Protein AF-A0A091P4U2-F1 (afdb_monomer)

InterPro domains:
  IPR007110 Immunoglobulin-like domain [PS50835] (1-82)
  IPR013106 Immunoglobulin V-set domain [PF07686] (1-85)
  IPR013783 Immunoglobulin-like fold [G3DSA:2.60.40.10] (1-85)
  IPR036179 Immunoglobulin-like domain superfamily [SSF48726] (11-85)
  IPR042625 Junctional adhesion molecule B [PTHR44663] (1-85)

Radius of gyration: 13.31 Å; Cα contacts (8 Å, |Δi|>4): 157; chains: 1; bounding box: 34×21×38 Å

Mean predicted aligned error: 3.41 Å

Structure (mmCIF, N/CA/C/O backbone):
data_AF-A0A091P4U2-F1
#
_entry.id   AF-A0A091P4U2-F1
#
loop_
_atom_site.group_PDB
_atom_site.id
_atom_site.type_symbol
_atom_site.label_atom_id
_atom_site.label_alt_id
_atom_site.label_comp_id
_atom_site.label_asym_id
_atom_site.label_entity_id
_atom_site.label_seq_id
_atom_site.pdbx_PDB_ins_code
_atom_site.Cartn_x
_atom_site.Cartn_y
_atom_site.Cartn_z
_atom_site.occupancy
_atom_site.B_iso_or_equiv
_atom_site.auth_seq_id
_atom_site.auth_comp_id
_atom_site.auth_asym_id
_atom_site.auth_atom_id
_atom_site.pdbx_PDB_model_num
ATOM 1 N N . LEU A 1 1 ? -8.489 2.308 -2.763 1.00 94.88 1 LEU A N 1
ATOM 2 C CA . LEU A 1 1 ? -7.361 3.221 -2.478 1.00 94.88 1 LEU A CA 1
ATOM 3 C C . LEU A 1 1 ? -6.473 3.280 -3.709 1.00 94.88 1 LEU A C 1
ATOM 5 O O . LEU A 1 1 ? -6.063 2.233 -4.196 1.00 94.88 1 LEU A O 1
ATOM 9 N N . SER A 1 2 ? -6.229 4.473 -4.244 1.00 92.50 2 SER A N 1
ATOM 10 C CA . SER A 1 2 ? -5.539 4.642 -5.529 1.00 92.50 2 SER A CA 1
ATOM 11 C C . SER A 1 2 ? -4.111 5.132 -5.318 1.00 92.50 2 SER A C 1
ATOM 13 O O . SER A 1 2 ? -3.920 6.171 -4.697 1.00 92.50 2 SER A O 1
ATOM 15 N N . CYS A 1 3 ? -3.128 4.429 -5.880 1.00 91.56 3 CYS A N 1
ATOM 16 C CA . CYS A 1 3 ? -1.728 4.858 -5.894 1.00 91.56 3 CYS A CA 1
ATOM 17 C C . CYS A 1 3 ? -1.348 5.280 -7.315 1.00 91.56 3 CYS A C 1
ATOM 19 O O . CYS A 1 3 ? -1.013 4.446 -8.153 1.00 91.56 3 CYS A O 1
ATOM 21 N N . LYS A 1 4 ? -1.501 6.565 -7.641 1.00 81.62 4 LYS A N 1
ATOM 22 C CA . LYS A 1 4 ? -1.299 7.048 -9.014 1.00 81.62 4 LYS A CA 1
ATOM 23 C C . LYS A 1 4 ? 0.184 7.293 -9.274 1.00 81.62 4 LYS A C 1
ATOM 25 O O . LYS A 1 4 ? 0.757 8.221 -8.717 1.00 81.62 4 LYS A O 1
ATOM 30 N N . HIS A 1 5 ? 0.774 6.513 -10.172 1.00 77.19 5 HIS A N 1
ATOM 31 C CA . HIS A 1 5 ? 2.113 6.776 -10.685 1.00 77.19 5 HIS A CA 1
ATOM 32 C C . HIS A 1 5 ? 2.192 6.379 -12.164 1.00 77.19 5 HIS A C 1
ATOM 34 O O . HIS A 1 5 ? 1.528 5.435 -12.594 1.00 77.19 5 HIS A O 1
ATOM 40 N N . LYS A 1 6 ? 2.942 7.148 -12.960 1.00 71.81 6 LYS A N 1
ATOM 41 C CA . LYS A 1 6 ? 3.107 6.902 -14.399 1.00 71.81 6 LYS A CA 1
ATOM 42 C C . LYS A 1 6 ? 4.291 5.960 -14.606 1.00 71.81 6 LYS A C 1
ATOM 44 O O . LYS A 1 6 ? 5.407 6.317 -14.243 1.00 71.81 6 LYS A O 1
ATOM 49 N N . PHE A 1 7 ? 4.052 4.799 -15.208 1.00 73.25 7 PHE A N 1
ATOM 50 C CA . PHE A 1 7 ? 5.106 3.853 -15.580 1.00 73.25 7 PHE A CA 1
ATOM 51 C C . PHE A 1 7 ? 5.097 3.604 -17.083 1.00 73.25 7 PHE A C 1
ATOM 53 O O . PHE A 1 7 ? 4.034 3.566 -17.705 1.00 73.25 7 PHE A O 1
ATOM 60 N N . SER A 1 8 ? 6.289 3.439 -17.652 1.00 73.50 8 SER A N 1
ATOM 61 C CA . SER A 1 8 ? 6.471 3.105 -19.062 1.00 73.50 8 SER A CA 1
ATOM 62 C C . SER A 1 8 ? 6.389 1.593 -19.275 1.00 73.50 8 SER A C 1
ATOM 64 O O . SER A 1 8 ? 6.669 0.794 -18.378 1.00 73.50 8 SER A O 1
ATOM 66 N N . LYS A 1 9 ? 6.015 1.190 -20.491 1.00 72.38 9 LYS A N 1
ATOM 67 C CA . LYS A 1 9 ? 6.004 -0.213 -20.920 1.00 72.38 9 LYS A CA 1
ATOM 68 C C . LYS A 1 9 ? 7.435 -0.778 -20.844 1.00 72.38 9 LYS A C 1
ATOM 70 O O . LYS A 1 9 ? 8.364 -0.097 -21.258 1.00 72.38 9 LYS A O 1
ATOM 75 N N . GLY A 1 10 ? 7.606 -1.991 -20.309 1.00 75.38 10 GLY A N 1
ATOM 76 C CA . GLY A 1 10 ? 8.921 -2.640 -20.143 1.00 75.38 10 GLY A CA 1
ATOM 77 C C . GLY A 1 10 ? 9.551 -2.521 -18.746 1.00 75.38 10 GLY A C 1
ATOM 78 O O . GLY A 1 10 ? 10.613 -3.084 -18.513 1.00 75.38 10 GLY A O 1
ATOM 79 N N . MET A 1 11 ? 8.901 -1.835 -17.799 1.00 85.19 11 MET A N 1
ATOM 80 C CA . MET A 1 11 ? 9.367 -1.758 -16.409 1.00 85.19 11 MET A CA 1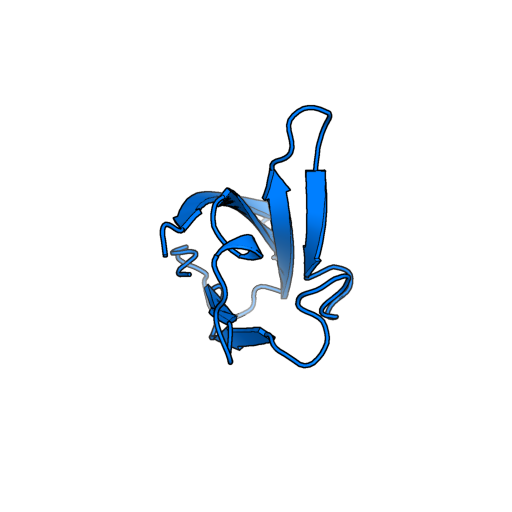
ATOM 81 C C . MET A 1 11 ? 8.866 -2.940 -15.569 1.00 85.19 11 MET A C 1
ATOM 83 O O . MET A 1 11 ? 7.680 -3.267 -15.593 1.00 85.19 11 MET A O 1
ATOM 87 N N . SER A 1 12 ? 9.749 -3.522 -14.753 1.00 89.19 12 SER A N 1
ATOM 88 C CA . SER A 1 12 ? 9.353 -4.468 -13.702 1.00 89.19 12 SER A CA 1
ATOM 89 C C . SER A 1 12 ? 8.939 -3.696 -12.452 1.00 89.19 12 SER A C 1
ATOM 91 O O . SER A 1 12 ? 9.764 -2.992 -11.863 1.00 89.19 12 SER A O 1
ATOM 93 N N . LEU A 1 13 ? 7.677 -3.831 -12.039 1.00 91.06 13 LEU A N 1
ATOM 94 C CA . LEU A 1 13 ? 7.114 -3.115 -10.893 1.00 91.06 13 LEU A CA 1
ATOM 95 C C . LEU A 1 13 ? 7.091 -3.993 -9.638 1.00 91.06 13 LEU A C 1
ATOM 97 O O . LEU A 1 13 ? 6.534 -5.087 -9.648 1.00 91.06 13 LEU A O 1
ATOM 101 N N . ARG A 1 14 ? 7.625 -3.476 -8.530 1.00 94.12 14 ARG A N 1
ATOM 102 C CA . ARG A 1 14 ? 7.375 -3.978 -7.173 1.00 94.12 14 ARG A CA 1
ATOM 103 C C . ARG A 1 14 ? 6.486 -2.976 -6.458 1.00 94.12 14 ARG A C 1
ATOM 105 O O . ARG A 1 14 ? 6.850 -1.808 -6.364 1.00 94.12 14 ARG A O 1
ATOM 112 N N . ILE A 1 15 ? 5.346 -3.439 -5.962 1.00 95.38 15 ILE A N 1
ATOM 113 C CA . ILE A 1 15 ? 4.369 -2.622 -5.243 1.00 95.38 15 ILE A CA 1
ATOM 114 C C . ILE A 1 15 ? 4.292 -3.137 -3.811 1.00 95.38 15 ILE A C 1
ATOM 116 O O . ILE A 1 15 ? 4.142 -4.338 -3.592 1.00 95.38 15 ILE A O 1
ATOM 120 N N . GLU A 1 16 ? 4.354 -2.227 -2.851 1.00 97.31 16 GLU A N 1
ATOM 121 C CA . GLU A 1 16 ? 4.119 -2.504 -1.441 1.00 97.31 16 GLU A CA 1
ATOM 122 C C . GLU A 1 16 ? 3.038 -1.578 -0.901 1.00 97.31 16 GLU A C 1
ATOM 124 O O . GLU A 1 16 ? 2.992 -0.392 -1.231 1.00 97.31 16 GLU A O 1
ATOM 129 N N . TRP A 1 17 ? 2.182 -2.123 -0.042 1.00 98.06 17 TRP A N 1
ATOM 130 C CA . TRP A 1 17 ? 1.204 -1.354 0.715 1.00 98.06 17 TRP A CA 1
ATOM 131 C C . TRP A 1 17 ? 1.397 -1.580 2.201 1.00 98.06 17 TRP A C 1
ATOM 133 O O . TRP A 1 17 ? 1.587 -2.710 2.656 1.00 98.06 17 TRP A O 1
ATOM 143 N N . LYS A 1 18 ? 1.303 -0.492 2.957 1.00 97.75 18 LYS A N 1
ATOM 144 C CA . LYS A 1 18 ? 1.473 -0.457 4.405 1.00 97.75 18 LYS A CA 1
ATOM 145 C C . LYS A 1 18 ? 0.345 0.358 5.025 1.00 97.75 18 LYS A C 1
ATOM 147 O O . LYS A 1 18 ? -0.091 1.347 4.439 1.00 97.75 18 LYS A O 1
ATOM 152 N N . LYS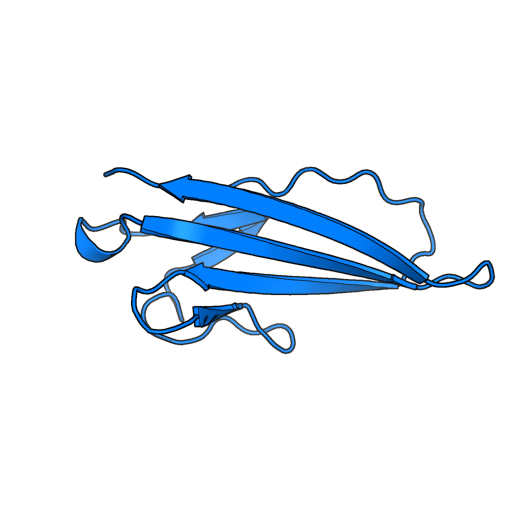 A 1 19 ? -0.110 -0.022 6.215 1.00 97.50 19 LYS A N 1
ATOM 153 C CA . LYS A 1 19 ? -0.956 0.820 7.064 1.00 97.50 19 LYS A CA 1
ATOM 154 C C . LYS A 1 19 ? -0.074 1.460 8.128 1.00 97.50 19 LYS A C 1
ATOM 156 O O . LYS A 1 19 ? 0.666 0.764 8.821 1.00 97.50 19 LYS A O 1
ATOM 161 N N . ILE A 1 20 ? -0.130 2.781 8.229 1.00 97.56 20 ILE A N 1
ATOM 162 C CA . ILE A 1 20 ? 0.608 3.549 9.228 1.00 97.56 20 ILE A CA 1
ATOM 163 C C . ILE A 1 20 ? -0.079 3.366 10.580 1.00 97.56 20 ILE A C 1
ATOM 165 O O . ILE A 1 20 ? -1.301 3.466 10.697 1.00 97.56 20 ILE A O 1
ATOM 169 N N . GLN A 1 21 ? 0.725 3.078 11.594 1.00 92.69 21 GLN A N 1
ATOM 170 C CA . GLN A 1 21 ? 0.316 2.891 12.978 1.00 92.69 21 GLN A CA 1
ATOM 171 C C . GLN A 1 21 ? 1.105 3.850 13.872 1.00 92.69 21 GLN A C 1
ATOM 173 O O . GLN A 1 21 ? 2.129 4.395 13.467 1.00 92.69 21 GLN A O 1
ATOM 178 N N . SER A 1 22 ? 0.658 4.036 15.114 1.00 90.19 22 SER A N 1
ATOM 179 C CA . SER A 1 22 ? 1.343 4.911 16.077 1.00 90.19 22 SER A CA 1
ATOM 180 C C . SER A 1 22 ? 2.783 4.478 16.381 1.00 90.19 22 SER A C 1
ATOM 182 O O . SER A 1 22 ? 3.610 5.325 16.693 1.00 90.19 22 SER A O 1
ATOM 184 N N . GLN A 1 23 ? 3.084 3.180 16.276 1.00 92.50 23 GLN A N 1
ATOM 185 C CA . GLN A 1 23 ? 4.395 2.586 16.575 1.00 92.50 23 GLN A CA 1
ATOM 186 C C . GLN A 1 23 ? 5.126 2.068 15.320 1.00 92.50 23 GLN A C 1
ATOM 188 O O . GLN A 1 23 ? 6.042 1.258 15.432 1.00 92.50 23 GLN A O 1
ATOM 193 N N . GLY A 1 24 ? 4.720 2.488 14.114 1.00 93.12 24 GLY A N 1
ATOM 194 C CA . GLY A 1 24 ? 5.378 2.079 12.869 1.00 93.12 24 GLY A CA 1
ATOM 195 C C . GLY A 1 24 ? 4.404 1.782 11.735 1.00 93.12 24 GLY A C 1
ATOM 196 O O . GLY A 1 24 ? 3.532 2.590 11.415 1.00 93.12 24 GLY A O 1
ATOM 197 N N . VAL A 1 25 ? 4.573 0.629 11.088 1.00 95.38 25 VAL A N 1
ATOM 198 C CA . VAL A 1 25 ? 3.754 0.207 9.946 1.00 95.38 25 VAL A CA 1
ATOM 199 C C . VAL A 1 25 ? 3.383 -1.267 10.048 1.00 95.38 25 VAL A C 1
ATOM 201 O O . VAL A 1 25 ? 4.176 -2.082 10.509 1.00 95.38 25 VAL A O 1
ATOM 204 N N . SER A 1 26 ? 2.203 -1.620 9.547 1.00 95.50 26 SER A N 1
ATOM 205 C CA . SER A 1 26 ? 1.845 -3.006 9.239 1.00 95.50 26 SER A CA 1
ATOM 206 C C . SER A 1 26 ? 1.776 -3.204 7.732 1.00 95.50 26 SER A C 1
ATOM 208 O O . SER A 1 26 ? 1.275 -2.348 7.001 1.00 95.50 26 SER A O 1
ATOM 210 N N . PHE A 1 27 ? 2.292 -4.333 7.250 1.00 96.69 27 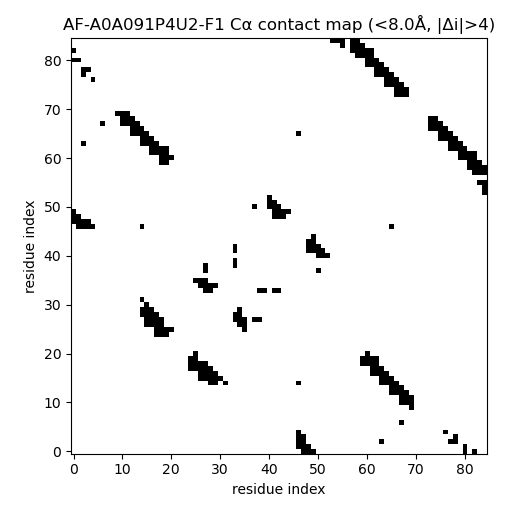PHE A N 1
ATOM 211 C CA . PHE A 1 27 ? 2.169 -4.685 5.841 1.00 96.69 27 PHE A CA 1
ATOM 212 C C . PHE A 1 27 ? 0.720 -5.037 5.503 1.00 96.69 27 PHE A C 1
ATOM 214 O O . PHE A 1 27 ? 0.053 -5.790 6.216 1.00 96.69 27 PHE A O 1
ATOM 221 N N . VAL A 1 28 ? 0.260 -4.479 4.389 1.00 97.62 28 VAL A N 1
ATOM 222 C CA . VAL A 1 28 ? -1.037 -4.754 3.765 1.00 97.62 28 VAL A CA 1
ATOM 223 C C . VAL A 1 28 ? -0.839 -5.602 2.516 1.00 97.62 28 VAL A C 1
ATOM 225 O O . VAL A 1 28 ? -1.564 -6.572 2.318 1.00 97.62 28 VAL A O 1
ATOM 228 N N . TYR A 1 29 ? 0.142 -5.240 1.687 1.00 98.12 29 TYR A N 1
ATOM 229 C CA . TYR A 1 29 ? 0.547 -5.999 0.510 1.00 98.12 29 TYR A CA 1
ATOM 230 C C . TYR A 1 29 ? 2.071 -6.012 0.428 1.00 98.12 29 TYR A C 1
ATOM 232 O O . TYR A 1 29 ? 2.693 -4.949 0.357 1.00 98.12 29 TYR A O 1
ATOM 240 N N . TYR A 1 30 ? 2.669 -7.198 0.462 1.00 96.69 30 TYR A N 1
ATOM 241 C CA . TYR A 1 30 ? 4.114 -7.398 0.444 1.00 96.69 30 TYR A CA 1
ATOM 242 C C . TYR A 1 30 ? 4.447 -8.711 -0.257 1.00 96.69 30 TYR A C 1
ATOM 244 O O . TYR A 1 30 ? 3.699 -9.676 -0.146 1.00 96.69 30 TYR A O 1
ATOM 252 N N . ASN A 1 31 ? 5.567 -8.747 -0.983 1.00 94.69 31 ASN A N 1
ATOM 253 C CA . ASN A 1 31 ? 5.999 -9.919 -1.750 1.00 94.69 31 ASN A CA 1
ATOM 254 C C . ASN A 1 31 ? 4.883 -10.521 -2.629 1.00 94.69 31 ASN A C 1
ATOM 256 O O . ASN A 1 31 ? 4.703 -11.730 -2.702 1.00 94.69 31 ASN A O 1
ATOM 260 N N . SER A 1 32 ? 4.120 -9.644 -3.283 1.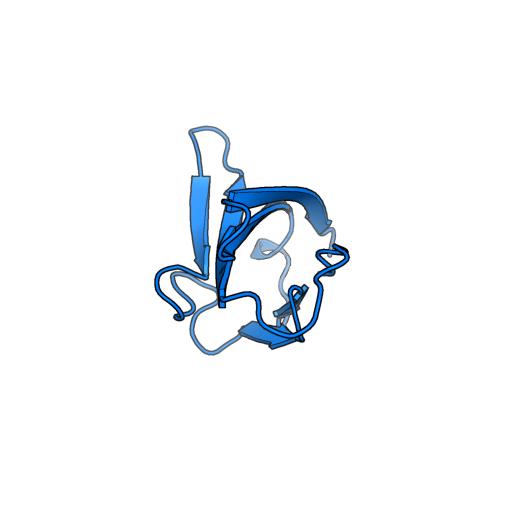00 94.50 32 SER A N 1
ATOM 261 C CA . SER A 1 32 ? 2.995 -10.004 -4.151 1.00 94.50 32 SER A CA 1
ATOM 262 C C . SER A 1 32 ? 1.798 -10.672 -3.457 1.00 94.50 32 SER A C 1
ATOM 264 O O . SER A 1 32 ? 0.950 -11.254 -4.129 1.00 94.50 32 SER A O 1
ATOM 266 N N . GLU A 1 33 ? 1.681 -10.549 -2.133 1.00 97.12 33 GLU A N 1
ATOM 267 C CA . GLU A 1 33 ? 0.583 -11.128 -1.360 1.00 97.12 33 GLU A CA 1
ATOM 268 C C . GLU A 1 33 ? -0.051 -10.121 -0.395 1.00 97.12 33 GLU A C 1
ATOM 270 O O . GLU A 1 33 ? 0.624 -9.268 0.184 1.00 97.12 33 GLU A O 1
ATOM 275 N N . PHE A 1 34 ? -1.367 -10.243 -0.189 1.00 98.12 34 PHE A N 1
ATOM 276 C CA . PHE A 1 34 ? -2.068 -9.519 0.872 1.00 98.12 34 PHE A CA 1
ATOM 277 C C . PHE A 1 34 ? -1.856 -10.192 2.228 1.00 98.12 34 PHE A C 1
ATOM 279 O O . PHE A 1 34 ? -1.989 -11.410 2.362 1.00 98.12 34 PHE A O 1
ATOM 286 N N . THR A 1 35 ? -1.605 -9.383 3.251 1.00 96.38 35 THR A N 1
ATOM 287 C CA . THR A 1 35 ? -1.285 -9.839 4.607 1.00 96.38 35 THR A CA 1
ATOM 288 C C . THR A 1 35 ? -2.243 -9.255 5.644 1.00 96.38 35 THR A C 1
ATOM 290 O O . THR A 1 35 ? -3.053 -8.375 5.349 1.00 96.38 35 THR A O 1
ATOM 293 N N . GLY A 1 36 ? -2.157 -9.755 6.880 1.00 93.50 36 GLY A N 1
ATOM 294 C CA . GLY A 1 36 ? -2.909 -9.213 8.012 1.00 93.50 36 GLY A CA 1
ATOM 295 C C . GLY A 1 36 ? -4.429 -9.330 7.861 1.00 93.50 36 GLY A C 1
ATOM 296 O O . GLY A 1 36 ? -4.946 -10.308 7.324 1.00 93.50 36 GLY A O 1
ATOM 297 N N . ASP A 1 37 ? -5.138 -8.315 8.347 1.00 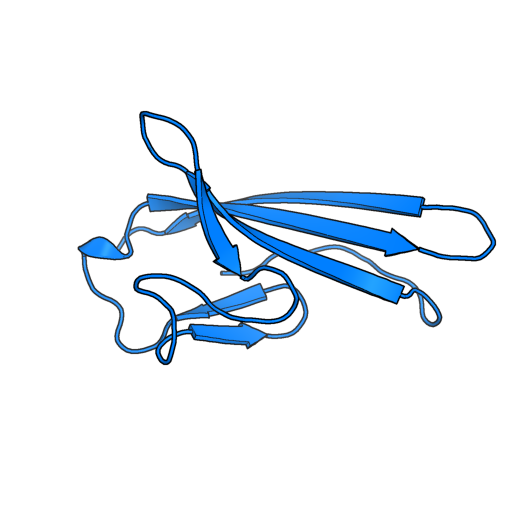93.06 37 ASP A N 1
ATOM 298 C CA . ASP A 1 37 ? -6.604 -8.223 8.365 1.00 93.06 37 ASP A CA 1
ATOM 299 C C . ASP A 1 37 ? -7.238 -8.043 6.978 1.00 93.06 37 ASP A C 1
ATOM 301 O O . ASP A 1 37 ? -8.437 -8.291 6.804 1.00 93.06 37 ASP A O 1
ATOM 305 N N . LEU A 1 38 ? -6.449 -7.608 5.995 1.00 96.56 38 LEU A N 1
ATOM 306 C CA . LEU A 1 38 ? -6.870 -7.420 4.610 1.00 96.56 38 LEU A CA 1
ATOM 307 C C . LEU A 1 38 ? -6.643 -8.661 3.737 1.00 96.56 38 LEU A C 1
ATOM 309 O O . LEU A 1 38 ? -7.165 -8.720 2.619 1.00 96.56 38 LEU A O 1
ATOM 313 N N . ARG A 1 39 ? -5.949 -9.693 4.235 1.00 97.25 39 ARG A N 1
ATOM 314 C CA . ARG A 1 39 ? -5.815 -10.974 3.528 1.00 97.25 39 ARG A CA 1
ATOM 315 C C . ARG A 1 39 ? -7.197 -11.580 3.254 1.00 97.25 39 ARG A C 1
ATOM 317 O O . ARG A 1 39 ? -8.019 -11.717 4.152 1.00 97.25 39 ARG A O 1
ATOM 324 N N . GLY A 1 40 ? -7.468 -11.913 1.991 1.00 97.25 40 GLY A N 1
ATOM 325 C CA . GLY A 1 40 ? -8.759 -12.461 1.547 1.00 97.25 40 GLY A CA 1
ATOM 326 C C . GLY A 1 40 ? -9.899 -11.439 1.430 1.00 97.25 40 GLY A C 1
ATOM 327 O O . GLY A 1 40 ? -10.952 -11.767 0.889 1.00 97.25 40 GLY A O 1
ATOM 328 N N . ARG A 1 41 ? -9.698 -10.195 1.882 1.00 97.50 41 ARG A N 1
ATOM 329 C CA . ARG A 1 41 ? -10.664 -9.094 1.729 1.00 97.50 41 ARG A CA 1
ATOM 330 C C . ARG A 1 41 ? -10.174 -7.990 0.805 1.00 97.50 41 ARG A C 1
ATOM 332 O O . ARG A 1 41 ? -10.978 -7.159 0.405 1.00 97.50 41 ARG A O 1
ATOM 339 N N . ALA A 1 42 ? -8.896 -7.957 0.455 1.00 97.94 42 ALA A N 1
ATOM 340 C CA . ALA A 1 42 ? -8.343 -6.982 -0.469 1.00 97.94 42 ALA A CA 1
ATOM 341 C C . ALA A 1 42 ? -7.869 -7.624 -1.773 1.00 97.94 42 ALA A C 1
ATOM 343 O O . ALA A 1 42 ? -7.543 -8.807 -1.840 1.00 97.94 42 ALA A O 1
ATOM 344 N N . GLU A 1 43 ? -7.852 -6.809 -2.818 1.00 97.44 43 GLU A N 1
ATOM 345 C CA . GLU A 1 43 ? -7.389 -7.172 -4.151 1.00 97.44 43 GLU A CA 1
ATOM 346 C C . GLU A 1 43 ? -6.607 -6.013 -4.775 1.00 97.44 43 GLU A C 1
ATOM 348 O O . GLU A 1 43 ? -6.822 -4.839 -4.444 1.00 97.44 43 GLU A O 1
ATOM 353 N N . MET A 1 44 ? -5.690 -6.351 -5.680 1.00 95.25 44 MET A N 1
ATOM 354 C CA . MET A 1 44 ? -4.892 -5.368 -6.403 1.00 95.25 44 MET A CA 1
ATOM 355 C C . MET A 1 44 ? -5.696 -4.819 -7.585 1.00 95.25 44 MET A C 1
ATOM 357 O O . MET A 1 44 ? -6.290 -5.576 -8.349 1.00 95.25 44 MET A O 1
ATOM 361 N N . LEU A 1 45 ? -5.693 -3.499 -7.746 1.00 92.62 45 LEU A N 1
ATOM 362 C CA . LEU A 1 45 ? -6.326 -2.783 -8.846 1.00 92.62 45 LEU A CA 1
ATOM 363 C C . LEU A 1 45 ? -5.293 -1.854 -9.490 1.00 92.62 45 LEU A C 1
ATOM 365 O O . LEU A 1 45 ? -5.128 -0.701 -9.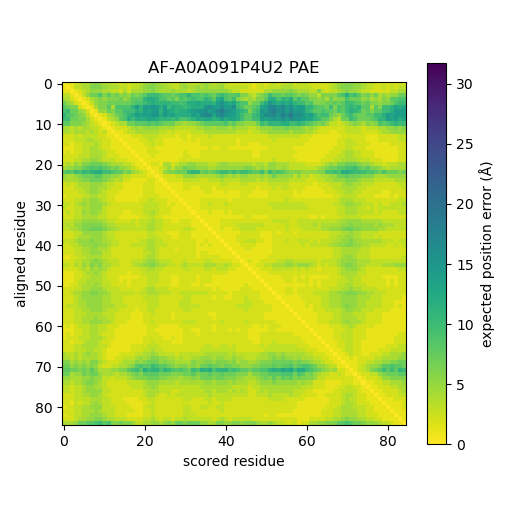082 1.00 92.62 45 LEU A O 1
ATOM 369 N N . ASN A 1 46 ? -4.586 -2.367 -10.499 1.00 89.69 46 ASN A N 1
ATOM 370 C CA . ASN A 1 46 ? -3.356 -1.775 -11.031 1.00 89.69 46 ASN A CA 1
ATOM 371 C C . ASN A 1 46 ? -2.304 -1.621 -9.919 1.00 89.69 46 ASN A C 1
ATOM 373 O O . ASN A 1 46 ? -1.788 -2.603 -9.405 1.00 89.69 46 ASN A O 1
ATOM 377 N N . THR A 1 47 ? -2.008 -0.387 -9.531 1.00 91.94 47 THR A N 1
ATOM 378 C CA . THR A 1 47 ? -1.128 -0.019 -8.415 1.00 91.94 47 THR A CA 1
ATOM 379 C C . THR A 1 47 ? -1.907 0.294 -7.135 1.00 91.94 47 THR A C 1
ATOM 381 O O . THR A 1 47 ? -1.314 0.469 -6.074 1.00 91.94 47 THR A O 1
ATOM 384 N N . GLY A 1 48 ? -3.234 0.413 -7.244 1.00 94.94 48 GLY A N 1
ATOM 385 C CA . GLY A 1 48 ? -4.185 0.623 -6.158 1.00 94.94 48 GLY A CA 1
ATOM 386 C C . GLY A 1 48 ? -4.616 -0.677 -5.487 1.00 94.94 48 GLY A C 1
ATOM 387 O O . GLY A 1 48 ? -4.402 -1.756 -6.019 1.00 94.94 48 GLY A O 1
ATOM 388 N N . ILE A 1 49 ? -5.312 -0.571 -4.358 1.00 97.44 49 ILE A N 1
ATOM 389 C CA . ILE A 1 49 ? -5.984 -1.713 -3.721 1.00 97.44 49 ILE A CA 1
ATOM 390 C C . ILE A 1 49 ? -7.475 -1.437 -3.547 1.00 97.44 49 ILE A C 1
ATOM 392 O O . ILE A 1 49 ? -7.879 -0.308 -3.240 1.00 97.44 49 ILE A O 1
ATOM 396 N N . ARG A 1 50 ? -8.308 -2.464 -3.711 1.00 97.50 50 ARG A N 1
ATOM 397 C CA . ARG A 1 50 ? -9.732 -2.432 -3.356 1.00 97.50 50 ARG A CA 1
ATOM 398 C C . ARG A 1 50 ? -9.949 -3.321 -2.137 1.00 97.50 50 ARG A C 1
ATOM 400 O O . ARG A 1 50 ? -9.612 -4.496 -2.169 1.00 97.50 50 ARG A O 1
ATOM 407 N N . ILE A 1 51 ? -10.512 -2.744 -1.077 1.00 97.69 51 ILE A N 1
ATOM 408 C CA . ILE A 1 51 ? -10.900 -3.461 0.142 1.00 97.69 51 ILE A CA 1
ATOM 409 C C . ILE A 1 51 ? -12.387 -3.805 0.022 1.00 97.69 51 ILE A C 1
ATOM 411 O O . ILE A 1 51 ? -13.208 -2.930 -0.247 1.00 97.69 51 ILE A O 1
ATOM 415 N N . ARG A 1 52 ? -12.723 -5.081 0.187 1.00 97.62 52 ARG A N 1
ATOM 416 C CA . ARG A 1 52 ? -14.083 -5.624 0.233 1.00 97.62 52 ARG A CA 1
ATOM 417 C C . ARG A 1 52 ? -14.525 -5.749 1.692 1.00 97.62 52 ARG A C 1
ATOM 419 O O . ARG A 1 52 ? -13.697 -5.980 2.573 1.00 97.62 52 ARG A O 1
ATOM 426 N N . ASN A 1 53 ? -15.831 -5.639 1.938 1.00 96.25 53 ASN A N 1
ATOM 427 C CA . ASN A 1 53 ? -16.428 -5.730 3.278 1.00 96.25 53 ASN A CA 1
ATOM 428 C C . ASN A 1 53 ? -15.728 -4.790 4.276 1.00 96.25 53 ASN A C 1
ATOM 430 O O . ASN A 1 53 ? -15.150 -5.232 5.269 1.00 96.25 53 ASN A O 1
ATOM 434 N N . VAL A 1 54 ? -15.719 -3.499 3.937 1.00 97.31 54 VAL A N 1
ATOM 435 C CA . VAL A 1 54 ? -15.052 -2.442 4.704 1.00 97.31 54 VAL A CA 1
ATOM 436 C C . VAL A 1 54 ? -15.717 -2.277 6.076 1.00 97.31 54 VAL A C 1
ATOM 438 O O . VAL A 1 54 ? -16.940 -2.279 6.193 1.00 97.31 54 VAL A O 1
ATOM 441 N N . THR A 1 55 ? -14.904 -2.110 7.114 1.00 96.75 55 THR A N 1
ATOM 442 C CA . THR A 1 55 ? -15.309 -1.906 8.509 1.00 96.75 55 THR A CA 1
ATOM 443 C C . THR A 1 55 ? -14.649 -0.653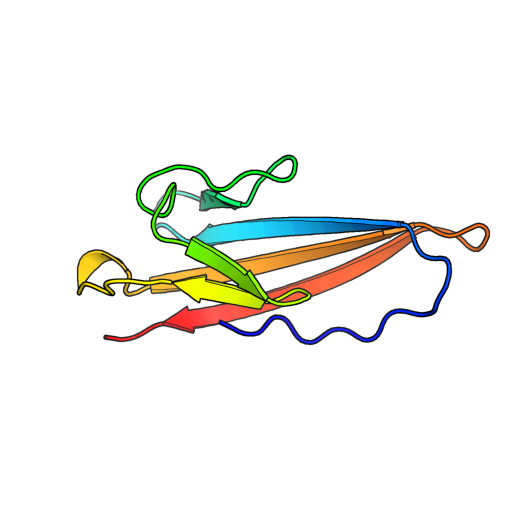 9.085 1.00 96.75 55 THR A C 1
ATOM 445 O O . THR A 1 55 ? -13.655 -0.161 8.555 1.00 96.75 55 THR A O 1
ATOM 448 N N . ARG A 1 56 ? -15.117 -0.173 10.245 1.00 96.56 56 ARG A N 1
ATOM 449 C CA . ARG A 1 56 ? -14.485 0.964 10.948 1.00 96.56 56 ARG A CA 1
ATOM 450 C C . ARG A 1 56 ? -13.013 0.726 11.310 1.00 96.56 56 ARG A C 1
ATOM 452 O O . ARG A 1 56 ? -12.262 1.685 11.442 1.00 96.56 56 ARG A O 1
ATOM 459 N N . LYS A 1 57 ? -12.589 -0.536 11.459 1.00 94.75 57 LYS A N 1
ATOM 460 C CA . LYS A 1 57 ? -11.184 -0.893 11.729 1.00 94.75 57 LYS A CA 1
ATOM 461 C C . LYS A 1 57 ? -10.281 -0.656 10.518 1.00 94.75 57 LYS A C 1
ATOM 463 O O . LYS A 1 57 ? -9.076 -0.474 10.686 1.00 94.75 57 LYS A O 1
ATOM 468 N N . ASP A 1 58 ? -10.855 -0.627 9.316 1.00 96.88 58 ASP A N 1
ATOM 469 C CA . ASP A 1 58 ? -10.117 -0.353 8.087 1.00 96.88 58 ASP A CA 1
ATOM 470 C C . ASP A 1 58 ? -9.776 1.149 7.967 1.00 96.88 58 ASP A C 1
ATOM 472 O O . ASP A 1 58 ? -8.821 1.490 7.279 1.00 96.88 58 ASP A O 1
ATOM 476 N N . SER A 1 59 ? -10.433 2.052 8.709 1.00 97.38 59 SER A N 1
ATOM 477 C CA . SER A 1 59 ? -10.037 3.467 8.762 1.00 97.38 59 SER A CA 1
ATOM 478 C C . SER A 1 59 ? -8.574 3.640 9.186 1.00 97.38 59 SER A C 1
ATOM 480 O O . SER A 1 59 ? -8.053 2.901 10.029 1.00 97.38 59 SER A O 1
ATOM 482 N N . GLY A 1 60 ? -7.893 4.613 8.588 1.00 96.94 60 GLY A N 1
ATOM 483 C CA . GLY A 1 60 ? -6.503 4.941 8.885 1.00 96.94 60 GLY A CA 1
ATOM 484 C C . GLY A 1 60 ? -5.727 5.431 7.670 1.00 96.94 60 GLY A C 1
ATOM 485 O O . GLY A 1 60 ? -6.259 5.571 6.568 1.00 96.94 60 GLY A O 1
ATOM 486 N N . THR A 1 61 ? -4.441 5.681 7.887 1.00 98.06 61 THR A N 1
ATOM 487 C CA . THR A 1 61 ? -3.530 6.165 6.852 1.00 98.06 61 THR A CA 1
ATOM 488 C C . THR A 1 61 ? -2.768 4.999 6.239 1.00 98.06 61 THR A C 1
ATOM 490 O O . THR A 1 61 ? -2.157 4.199 6.943 1.00 98.06 61 THR A O 1
ATOM 493 N N . TYR A 1 62 ? -2.786 4.909 4.918 1.00 97.81 62 TYR A N 1
ATOM 494 C CA . TYR A 1 62 ? -2.119 3.888 4.126 1.00 97.81 62 TYR A CA 1
ATOM 495 C C . TYR A 1 62 ? -1.001 4.523 3.308 1.00 97.81 62 TYR A C 1
ATOM 497 O O . TYR A 1 62 ? -1.175 5.617 2.779 1.00 97.81 62 TYR A O 1
ATOM 505 N N . ARG A 1 63 ? 0.125 3.828 3.162 1.00 97.88 63 ARG A N 1
ATOM 506 C CA . ARG A 1 63 ? 1.219 4.220 2.274 1.00 97.88 63 ARG A CA 1
ATOM 507 C C . ARG A 1 63 ? 1.418 3.154 1.209 1.00 97.88 63 ARG A C 1
ATOM 509 O O . ARG A 1 63 ? 1.540 1.974 1.540 1.00 97.88 63 ARG A O 1
ATOM 516 N N . CYS A 1 64 ? 1.445 3.576 -0.047 1.00 97.00 64 CYS A N 1
ATOM 517 C CA . CYS A 1 64 ? 1.912 2.752 -1.151 1.00 97.00 64 CYS A CA 1
ATOM 518 C C . CYS A 1 64 ? 3.335 3.159 -1.524 1.00 97.00 64 CYS A C 1
ATOM 520 O O . CYS A 1 64 ? 3.660 4.345 -1.550 1.00 97.00 64 CYS A O 1
ATOM 522 N N . GLU A 1 65 ? 4.163 2.174 -1.839 1.00 96.06 65 GLU A N 1
ATOM 523 C CA . GLU A 1 65 ? 5.525 2.354 -2.330 1.00 96.06 65 GLU A CA 1
ATOM 524 C C . GLU A 1 65 ? 5.672 1.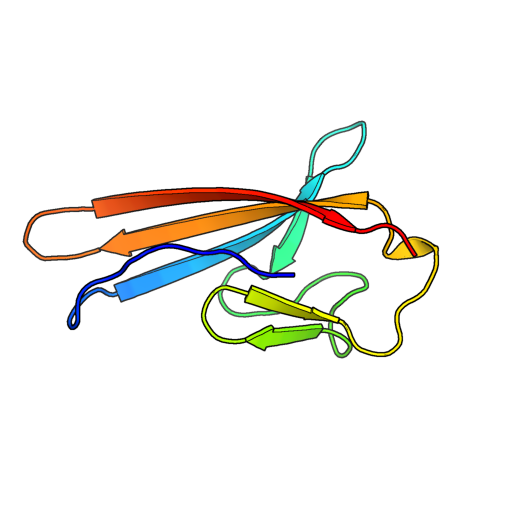509 -3.598 1.00 96.06 65 GLU A C 1
ATOM 526 O O . GLU A 1 65 ? 5.317 0.329 -3.617 1.00 96.06 65 GLU A O 1
ATOM 531 N N . ILE A 1 66 ? 6.156 2.113 -4.681 1.00 94.50 66 ILE A N 1
ATOM 532 C CA . ILE A 1 66 ? 6.344 1.455 -5.970 1.00 94.50 66 ILE A CA 1
ATOM 533 C C . ILE A 1 66 ? 7.784 1.645 -6.425 1.00 94.50 66 ILE A C 1
ATOM 535 O O . ILE A 1 66 ? 8.282 2.764 -6.516 1.00 94.50 66 ILE A O 1
ATOM 539 N N . SER A 1 67 ? 8.436 0.537 -6.755 1.00 93.19 67 SER A N 1
ATOM 540 C CA . SER A 1 67 ? 9.742 0.510 -7.406 1.00 93.19 67 SER A CA 1
ATOM 541 C C . SER A 1 67 ? 9.591 -0.001 -8.829 1.00 93.19 67 SER A C 1
ATOM 543 O O . SER A 1 67 ? 9.121 -1.117 -9.031 1.00 93.19 67 SER A O 1
ATOM 545 N N . ALA A 1 68 ? 10.015 0.792 -9.806 1.00 92.00 68 ALA A N 1
ATOM 546 C CA . ALA A 1 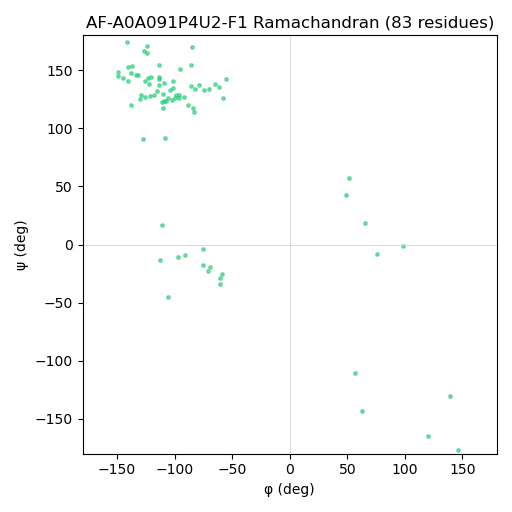68 ? 10.054 0.415 -11.211 1.00 92.00 68 ALA A CA 1
ATOM 547 C C . ALA A 1 68 ? 11.505 0.259 -11.661 1.00 92.00 68 ALA A C 1
ATOM 549 O O . ALA A 1 68 ? 12.267 1.223 -11.629 1.00 92.00 68 ALA A O 1
ATOM 550 N N . LYS A 1 69 ? 11.891 -0.951 -12.069 1.00 91.62 69 LYS A N 1
ATOM 551 C CA . LYS A 1 69 ? 13.236 -1.243 -12.577 1.00 91.62 69 LYS A CA 1
ATOM 552 C C . LYS A 1 69 ? 13.225 -1.327 -14.104 1.00 91.62 69 LYS A C 1
ATOM 554 O O . LYS A 1 69 ? 12.349 -1.979 -14.673 1.00 91.62 69 LYS A O 1
ATOM 559 N N . SER A 1 70 ? 14.207 -0.686 -14.731 1.00 90.06 70 SER A N 1
ATOM 560 C CA . SER A 1 70 ? 14.479 -0.687 -16.175 1.00 90.06 70 SER A CA 1
ATOM 561 C C . SER A 1 70 ? 15.990 -0.737 -16.437 1.00 90.06 70 SER A C 1
ATOM 563 O O . SER A 1 70 ? 16.772 -0.654 -15.488 1.00 90.06 70 SER A O 1
ATOM 565 N N . GLU A 1 71 ? 16.402 -0.856 -17.702 1.00 87.44 71 GLU A N 1
ATOM 566 C CA . GLU A 1 71 ? 17.820 -0.779 -18.106 1.00 87.44 71 GLU A CA 1
ATOM 567 C C . GLU A 1 71 ? 18.454 0.573 -17.746 1.00 87.44 71 GLU A C 1
ATOM 569 O O . GLU A 1 71 ? 19.602 0.632 -17.322 1.00 87.44 71 GLU A O 1
ATOM 574 N N . GLU A 1 72 ? 17.666 1.647 -17.812 1.00 85.44 72 GLU A N 1
ATOM 575 C CA . GLU A 1 72 ? 18.061 3.021 -17.472 1.00 85.44 72 GLU A CA 1
ATOM 576 C C . GLU A 1 72 ? 18.168 3.260 -15.951 1.00 85.44 72 GLU A C 1
ATOM 578 O O . GLU A 1 72 ? 18.540 4.347 -15.511 1.00 85.44 72 GLU A O 1
ATOM 583 N N . GLY A 1 73 ? 17.826 2.258 -15.132 1.00 86.56 73 GLY A N 1
ATOM 584 C CA . GLY A 1 73 ? 17.892 2.317 -13.673 1.00 86.56 73 GLY A CA 1
ATOM 585 C C . GLY A 1 73 ? 16.548 2.111 -12.971 1.00 86.56 73 GLY A C 1
ATOM 586 O O . GLY A 1 73 ? 15.576 1.600 -13.540 1.00 86.56 73 GLY A O 1
ATOM 587 N N . GLN A 1 74 ? 16.514 2.471 -11.683 1.00 89.81 74 GLN A N 1
ATOM 588 C CA . GLN A 1 74 ? 15.354 2.319 -10.803 1.00 89.81 74 GLN A CA 1
ATOM 589 C C . GLN A 1 74 ? 14.655 3.661 -10.571 1.00 89.81 74 GLN A C 1
ATOM 591 O O . GLN A 1 74 ? 15.286 4.657 -10.230 1.00 89.81 74 GLN A O 1
ATOM 596 N N . ARG A 1 75 ? 13.327 3.663 -10.692 1.00 89.31 75 ARG A N 1
ATOM 597 C CA . ARG A 1 75 ? 12.456 4.792 -10.353 1.00 89.31 75 ARG A CA 1
ATOM 598 C C . ARG A 1 75 ? 11.589 4.422 -9.160 1.00 89.31 75 ARG A C 1
ATOM 600 O O . ARG A 1 75 ? 11.058 3.313 -9.101 1.00 89.31 75 ARG A O 1
ATOM 607 N N . LEU A 1 76 ? 11.440 5.353 -8.227 1.00 91.06 76 LEU A N 1
ATOM 608 C CA . LEU A 1 76 ? 10.639 5.180 -7.020 1.00 91.06 76 LEU A CA 1
ATOM 609 C C . LEU A 1 76 ? 9.426 6.109 -7.059 1.00 91.06 76 LEU A C 1
ATOM 611 O O . LEU A 1 76 ? 9.507 7.238 -7.542 1.00 91.06 76 LEU A O 1
ATOM 615 N N . GLY A 1 77 ? 8.304 5.630 -6.539 1.00 90.75 77 GLY A N 1
ATOM 616 C CA . GLY A 1 77 ? 7.104 6.421 -6.322 1.00 90.75 77 GLY A CA 1
ATOM 617 C C . GLY A 1 77 ? 6.451 6.036 -5.006 1.00 90.75 77 GLY A C 1
ATOM 618 O O . GLY A 1 77 ? 6.391 4.858 -4.669 1.00 90.75 77 GLY A O 1
ATOM 619 N N . GLU A 1 78 ? 5.931 7.014 -4.280 1.00 94.25 78 GLU A N 1
ATOM 620 C CA . GLU A 1 78 ? 5.164 6.780 -3.061 1.00 94.25 78 GLU A CA 1
ATOM 621 C C . GLU A 1 78 ? 3.926 7.671 -3.016 1.00 94.25 78 GLU A C 1
ATOM 623 O O . GLU A 1 78 ? 3.887 8.740 -3.631 1.00 94.25 78 GLU A O 1
ATOM 628 N N . ALA A 1 79 ? 2.899 7.223 -2.298 1.00 95.12 79 ALA A N 1
ATOM 629 C CA . ALA A 1 79 ? 1.774 8.071 -1.930 1.00 95.12 79 ALA A CA 1
ATOM 630 C C . ALA A 1 79 ? 1.181 7.640 -0.589 1.00 95.12 79 ALA A C 1
ATOM 632 O O . ALA A 1 79 ? 1.142 6.454 -0.253 1.00 95.12 79 ALA A O 1
ATOM 633 N N . THR A 1 80 ? 0.657 8.623 0.137 1.00 96.50 80 THR A N 1
ATOM 634 C CA . THR A 1 80 ? -0.053 8.430 1.401 1.00 96.50 80 THR A CA 1
ATOM 635 C C . THR A 1 80 ? -1.535 8.733 1.195 1.00 96.50 80 THR A C 1
ATOM 637 O O . THR A 1 80 ? -1.889 9.768 0.635 1.00 96.50 80 THR A O 1
ATOM 640 N N . ILE A 1 81 ? -2.406 7.819 1.618 1.00 96.94 81 ILE A N 1
ATOM 641 C CA . ILE A 1 81 ? -3.854 7.869 1.413 1.00 96.94 81 ILE A CA 1
ATOM 642 C C . ILE A 1 81 ? -4.553 7.631 2.748 1.00 96.94 81 ILE A C 1
ATOM 644 O O . ILE A 1 81 ? -4.351 6.594 3.375 1.00 96.94 81 ILE A O 1
ATOM 648 N N . THR A 1 82 ? -5.429 8.544 3.154 1.00 97.56 82 THR A N 1
ATOM 649 C CA . THR A 1 82 ? -6.287 8.354 4.329 1.00 97.56 82 THR A CA 1
ATOM 650 C C . THR A 1 82 ? -7.616 7.737 3.909 1.00 97.56 82 THR A C 1
ATOM 652 O O . THR A 1 82 ? -8.289 8.251 3.015 1.00 97.56 82 THR A O 1
ATOM 655 N N . LEU A 1 83 ? -7.990 6.632 4.550 1.00 97.06 83 LEU A N 1
ATOM 656 C CA . LEU A 1 83 ? -9.316 6.032 4.459 1.00 97.06 83 LEU A CA 1
ATOM 657 C C . LEU A 1 83 ? -10.103 6.384 5.722 1.00 97.06 83 LEU A C 1
ATOM 659 O O . LEU A 1 83 ? -9.666 6.065 6.828 1.00 97.06 83 LEU A O 1
ATOM 663 N N . THR A 1 84 ? -11.275 6.981 5.539 1.00 96.31 84 THR A N 1
ATOM 664 C CA . THR A 1 84 ? -12.256 7.211 6.603 1.00 96.31 84 THR A CA 1
ATOM 665 C C . THR A 1 84 ? -13.555 6.527 6.200 1.00 96.31 84 THR A C 1
ATOM 667 O O . THR A 1 84 ? -14.021 6.720 5.076 1.00 96.31 84 THR A O 1
ATOM 670 N N . VAL A 1 85 ? -14.088 5.704 7.101 1.00 92.19 85 VAL A N 1
ATOM 671 C CA . VAL A 1 85 ? -15.311 4.900 6.944 1.00 92.19 85 VAL A CA 1
ATOM 672 C C . VAL A 1 85 ? -16.372 5.384 7.914 1.00 92.19 85 VAL A C 1
ATOM 674 O O . VAL A 1 85 ? -16.007 5.592 9.096 1.00 92.19 85 VAL A O 1
#

Secondary structure (DSSP, 8-state):
--------TTPEEEEEEEEEETTEEEEEEETTEE-GGGTTTEEEETTEEEESS--GGG-EEEEEEEEEEETTEEEEEEEEEEE--

Organism: Apaloderma vittatum (NCBI:txid57397)

Nearest PDB structures (foldseek):
  1f97-assembly1_A  TM=8.319E-01  e=1.355E-04  Mus musculus
  4odb-assembly1_F  TM=8.338E-01  e=4.052E-04  Homo sapiens
  6gsi-assembly1_G  TM=8.164E-01  e=9.213E-04  Felis catus
  1nbq-assembly1_B  TM=8.334E-01  e=7.401E-04  Homo sapiens
  3oq3-assembly1_B  TM=7.309E-01  e=1.205E-01  Ectromelia virus Moscow

Solvent-accessible surface area (backbone atoms only — not comparable to full-atom values): 5134 Å² total; per-residue (Å²): 90,82,48,90,74,93,79,66,92,86,50,53,74,47,64,35,31,30,37,58,50,100,92,49,71,44,63,39,27,48,94,90,38,59,33,74,92,42,39,93,34,50,46,80,51,90,74,17,42,47,73,51,89,81,47,70,82,68,39,45,43,32,37,39,42,35,41,34,40,47,97,95,42,78,49,79,47,72,46,78,48,78,44,85,110

pLDDT: mean 93.05, std 6.3, range [71.81, 98.12]

Foldseek 3Di:
DDFDDDDDPPWDKDKWKWFADPVGTDTQAHPNAGDDPQHVQWDDDPNDIDGHPDDQVNFGKMKMWMWIQDPVGIDIGMDIDTDGD

Sequence (85 aa):
LSCKHKFSKGMSLRIEWKKIQSQGVSFVYYNSEFTGDLRGRAEMLNTGIRIRNVTRKDSGTYRCEISAKSEEGQRLGEATITLTV